Protein AF-A0AAX1QI35-F1 (afdb_monomer_lite)

Secondary structure (DSSP, 8-state):
----------------TT--HHHHHHHHS-TT-SHHHHHHHHHHHHHHHHHHHHHHHHHHTHHHHTSS-BS-SS-TT-B-SSSTT-TTGGGGEETTEEPPHHHHHHHHHHHHHHHHHHHHSPPPPSS-S--------TT--

Organism: NCBI:txid853

Foldseek 3Di:
DDDDDDDDDDDPPPCPDPDDPLRVDCVPDDVQPHPVNVVVVVVVVLVVLQVVCQVLLCCLPVVQVPVVQEPDDPDPPHEYNDDCPHSVVVLQADVPHGHDPVVVVVSVVSNVSNVVCVVPPDDDDPPDDDPPPPPPDVPDD

Radius of gyration: 28.56 Å; chains: 1; bounding box: 44×60×105 Å

pLDDT: mean 79.36, std 18.06, range [38.41, 98.12]

Sequence (141 aa):
MMMPANFTAVNSEVVYGGADLFSILADTTAPIWNAANVKTFNTNLLTILSNSFTKPLINATMGTMFSGTWGDDDSANKKVLFGDDGTVSALYKNGTDDMTFGNKVMKTIGLAASVYTLGTTPVKNYIGETVVGIKGDETAI

Structure (mmCIF, N/CA/C/O backbone):
data_AF-A0AAX1QI35-F1
#
_entry.id   AF-A0AAX1QI35-F1
#
loop_
_atom_site.group_PDB
_atom_site.id
_atom_site.type_symbol
_atom_site.label_atom_id
_atom_site.label_alt_id
_atom_site.label_comp_id
_atom_site.label_asym_id
_atom_site.label_entity_id
_atom_site.label_seq_id
_atom_site.pdbx_PDB_ins_code
_atom_site.Cartn_x
_atom_site.Cartn_y
_atom_site.Cartn_z
_atom_site.occupancy
_atom_site.B_iso_or_equiv
_atom_site.auth_seq_id
_atom_site.auth_comp_id
_atom_site.auth_asym_id
_atom_site.auth_atom_id
_atom_site.pdbx_PDB_model_num
ATOM 1 N N . MET A 1 1 ? -0.419 -37.875 67.562 1.00 38.41 1 MET A N 1
ATOM 2 C CA . MET A 1 1 ? 0.878 -37.208 67.295 1.00 38.41 1 MET A CA 1
ATOM 3 C C . MET A 1 1 ? 0.824 -36.566 65.912 1.00 38.41 1 MET A C 1
ATOM 5 O O . MET A 1 1 ? 0.062 -37.054 65.096 1.00 38.41 1 MET A O 1
ATOM 9 N N . MET A 1 2 ? 1.606 -35.501 65.704 1.00 48.56 2 MET A N 1
ATOM 10 C CA . MET A 1 2 ? 2.165 -34.991 64.432 1.00 48.56 2 MET A CA 1
ATOM 11 C C . MET A 1 2 ? 1.355 -35.073 63.112 1.00 48.56 2 MET A C 1
ATOM 13 O O . MET A 1 2 ? 1.230 -36.121 62.492 1.00 48.56 2 MET A O 1
ATOM 17 N N . MET A 1 3 ? 0.984 -33.886 62.618 1.00 64.44 3 MET A N 1
ATOM 18 C CA . MET A 1 3 ? 1.164 -33.444 61.214 1.00 64.44 3 MET A CA 1
ATOM 19 C C . MET A 1 3 ? 2.671 -33.118 60.971 1.00 64.44 3 MET A C 1
ATOM 21 O O . MET A 1 3 ? 3.400 -33.082 61.969 1.00 64.44 3 MET A O 1
ATOM 25 N N . PRO A 1 4 ? 3.163 -32.726 59.767 1.00 70.25 4 PRO A N 1
ATOM 26 C CA . PRO A 1 4 ? 2.600 -32.742 58.402 1.00 70.25 4 PRO A CA 1
ATOM 27 C C . PRO A 1 4 ? 3.493 -33.659 57.490 1.00 70.25 4 PRO A C 1
ATOM 29 O O . PRO A 1 4 ? 3.850 -34.722 57.982 1.00 70.25 4 PRO A O 1
ATOM 32 N N . ALA A 1 5 ? 3.899 -33.452 56.218 1.00 53.19 5 ALA A N 1
ATOM 33 C CA . ALA A 1 5 ? 3.769 -32.374 55.220 1.00 53.19 5 ALA A CA 1
ATOM 34 C C . ALA A 1 5 ? 4.099 -32.848 53.776 1.00 53.19 5 ALA A C 1
ATOM 36 O O . ALA A 1 5 ? 4.921 -33.744 53.616 1.00 53.19 5 ALA A O 1
ATOM 37 N N . ASN A 1 6 ? 3.604 -32.105 52.768 1.00 49.22 6 ASN A N 1
ATOM 38 C CA . ASN A 1 6 ? 4.078 -32.025 51.364 1.00 49.22 6 ASN A CA 1
ATOM 39 C C . ASN A 1 6 ? 3.975 -33.291 50.463 1.00 49.22 6 ASN A C 1
ATOM 41 O O . ASN A 1 6 ? 4.017 -34.417 50.935 1.00 49.22 6 ASN A O 1
ATOM 45 N N . PHE A 1 7 ? 3.830 -33.179 49.133 1.00 50.50 7 PHE A N 1
ATOM 46 C CA . PHE A 1 7 ? 3.989 -32.007 48.251 1.00 50.50 7 PHE A CA 1
ATOM 47 C C . PHE A 1 7 ? 2.723 -31.579 47.496 1.00 50.50 7 PHE A C 1
ATOM 49 O O . PHE A 1 7 ? 1.885 -32.400 47.135 1.00 50.50 7 PHE A O 1
ATOM 56 N N . THR A 1 8 ? 2.658 -30.283 47.174 1.00 58.53 8 THR A N 1
ATOM 57 C CA . THR A 1 8 ? 1.774 -29.729 46.136 1.00 58.53 8 THR A CA 1
ATOM 58 C C . THR A 1 8 ? 2.590 -29.417 44.876 1.00 58.53 8 THR A C 1
ATOM 60 O O . THR A 1 8 ? 3.634 -28.774 44.964 1.00 58.53 8 THR A O 1
ATOM 63 N N . ALA A 1 9 ? 2.133 -29.898 43.716 1.00 50.53 9 ALA A N 1
ATOM 64 C CA . ALA A 1 9 ? 2.555 -29.505 42.365 1.00 50.53 9 ALA A CA 1
ATOM 65 C C . ALA A 1 9 ? 1.637 -30.235 41.354 1.00 50.53 9 ALA A C 1
ATOM 67 O O . ALA A 1 9 ? 1.429 -31.433 41.506 1.00 50.53 9 ALA A O 1
ATOM 68 N N . VAL A 1 10 ? 1.044 -29.618 40.328 1.00 45.22 10 VAL A N 1
ATOM 69 C CA . VAL A 1 10 ? 1.136 -28.228 39.853 1.00 45.22 10 VAL A CA 1
ATOM 70 C C . VAL A 1 10 ? -0.274 -27.650 39.701 1.00 45.22 10 VAL A C 1
ATOM 72 O O . VAL A 1 10 ? -1.090 -28.206 38.970 1.00 45.22 10 VAL A O 1
ATOM 75 N N . ASN A 1 11 ? -0.535 -26.492 40.314 1.00 53.22 11 ASN A N 1
ATOM 76 C CA . ASN A 1 11 ? -1.661 -25.654 39.903 1.00 53.22 11 ASN A CA 1
ATOM 77 C C . ASN A 1 11 ? -1.327 -25.022 38.546 1.00 53.22 11 ASN A C 1
ATOM 79 O O . ASN A 1 11 ? -0.453 -24.163 38.458 1.00 53.22 11 ASN A O 1
ATOM 83 N N . SER A 1 12 ? -2.045 -25.424 37.500 1.00 52.66 12 SER A N 1
ATOM 84 C CA . SER A 1 12 ? -2.171 -24.651 36.258 1.00 52.66 12 SER A CA 1
ATOM 85 C C . SER A 1 12 ? -3.647 -24.547 35.881 1.00 52.66 12 SER A C 1
ATOM 87 O O . SER A 1 12 ? -4.088 -24.895 34.789 1.00 52.66 12 SER A O 1
ATOM 89 N N . GLU A 1 13 ? -4.427 -24.069 36.849 1.00 54.91 13 GLU A N 1
ATOM 90 C CA . GLU A 1 13 ? -5.776 -23.560 36.638 1.00 54.91 13 GLU A CA 1
ATOM 91 C C . GLU A 1 13 ? -5.697 -22.277 35.793 1.00 54.91 13 GLU A C 1
ATOM 93 O O . GLU A 1 13 ? -5.807 -21.159 36.285 1.00 54.91 13 GLU A O 1
ATOM 98 N N . VAL A 1 14 ? -5.514 -22.445 34.482 1.00 55.56 14 VAL A N 1
ATOM 99 C CA . VAL A 1 14 ? -5.893 -21.436 33.479 1.00 55.56 14 VAL A CA 1
ATOM 100 C C . VAL A 1 14 ? -7.293 -21.782 32.956 1.00 55.56 14 VAL A C 1
ATOM 102 O O . VAL A 1 14 ? -7.575 -21.788 31.763 1.00 55.56 14 VAL A O 1
ATOM 105 N N . VAL A 1 15 ? -8.183 -22.088 33.904 1.00 51.69 15 VAL A N 1
ATOM 106 C CA . VAL A 1 15 ? -9.640 -22.103 33.736 1.00 51.69 15 VAL A CA 1
ATOM 107 C C . VAL A 1 15 ? -10.189 -20.952 34.582 1.00 51.69 15 VAL A C 1
ATOM 109 O O . VAL A 1 15 ? -11.003 -21.135 35.480 1.00 51.69 15 VAL A O 1
ATOM 112 N N . TYR A 1 16 ? -9.698 -19.738 34.313 1.00 47.94 16 TYR A N 1
ATOM 113 C CA . TYR A 1 16 ? -10.279 -18.525 34.888 1.00 47.94 16 TYR A CA 1
ATOM 114 C C . TYR A 1 16 ? -11.717 -18.400 34.363 1.00 47.94 16 TYR A C 1
ATOM 116 O O . TYR A 1 16 ? -11.946 -18.280 33.159 1.00 47.94 16 TYR A O 1
ATOM 124 N N . GLY A 1 17 ? -12.687 -18.555 35.266 1.00 49.59 17 GLY A N 1
ATOM 125 C CA . GLY A 1 17 ? -14.036 -19.016 34.929 1.00 49.59 17 GLY A CA 1
ATOM 126 C C . GLY A 1 17 ? -14.763 -18.179 33.874 1.00 49.59 17 GLY A C 1
ATOM 127 O O . GLY A 1 17 ? -15.183 -17.060 34.146 1.00 49.59 17 GLY A O 1
ATOM 128 N N . GLY A 1 18 ? -14.953 -18.748 32.677 1.00 52.72 18 GLY A N 1
ATOM 129 C CA . GLY A 1 18 ? -15.739 -18.150 31.587 1.00 52.72 18 GLY A CA 1
ATOM 130 C C . GLY A 1 18 ? -15.135 -16.895 30.941 1.00 52.72 18 GLY A C 1
ATOM 131 O O . GLY A 1 18 ? -15.750 -16.331 30.037 1.00 52.72 18 GLY A O 1
ATOM 132 N N . ALA A 1 19 ? -13.953 -16.463 31.379 1.00 56.19 19 ALA A N 1
ATOM 133 C CA . ALA A 1 19 ? -13.304 -15.250 30.912 1.00 56.19 19 ALA A CA 1
ATOM 134 C C . ALA A 1 19 ? -12.443 -15.528 29.669 1.00 56.19 19 ALA A C 1
ATOM 136 O O . ALA A 1 19 ? -11.484 -16.297 29.716 1.00 56.19 19 ALA A O 1
ATOM 137 N N . ASP A 1 20 ? -12.760 -14.853 28.562 1.00 60.62 20 ASP A N 1
ATOM 138 C CA . ASP A 1 20 ? -11.842 -14.684 27.428 1.00 60.62 20 ASP A CA 1
ATOM 139 C C . ASP A 1 20 ? -10.499 -14.111 27.935 1.00 60.62 20 ASP A C 1
ATOM 141 O O . ASP A 1 20 ? -10.472 -13.327 28.889 1.00 60.62 20 ASP A O 1
ATOM 145 N N . LEU A 1 21 ? -9.384 -14.428 27.272 1.00 59.22 21 LEU A N 1
ATOM 146 C CA . LEU A 1 21 ? -8.095 -13.767 27.491 1.00 59.22 21 LEU A CA 1
ATOM 147 C C . LEU A 1 21 ? -8.229 -12.230 27.447 1.00 59.22 21 LEU A C 1
ATOM 149 O O . LEU A 1 21 ? -7.604 -11.535 28.248 1.00 59.22 21 LEU A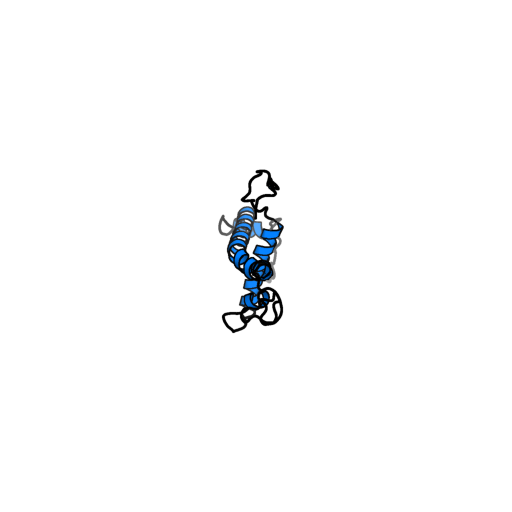 O 1
ATOM 153 N N . PHE A 1 22 ? -9.100 -11.695 26.582 1.00 57.28 22 PHE A N 1
ATOM 154 C CA . PHE A 1 22 ? -9.435 -10.265 26.551 1.00 57.28 22 PHE A CA 1
ATOM 155 C C . PHE A 1 22 ? -10.154 -9.765 27.816 1.00 57.28 22 PHE A C 1
ATOM 157 O O . PHE A 1 22 ? -9.965 -8.612 28.194 1.00 57.28 22 PHE A O 1
ATOM 164 N N . SER A 1 23 ? -10.946 -10.608 28.484 1.00 60.69 23 SER A N 1
ATOM 165 C CA . SER A 1 23 ? -11.600 -10.278 29.757 1.00 60.69 23 SER A CA 1
ATOM 166 C C . SER A 1 23 ? -10.604 -10.275 30.916 1.00 60.69 23 SER A C 1
ATOM 168 O O . SER A 1 23 ? -10.660 -9.380 31.752 1.00 60.69 23 SER A O 1
ATOM 170 N N . ILE A 1 24 ? -9.672 -11.235 30.953 1.00 59.56 24 ILE A N 1
ATOM 171 C CA . ILE A 1 24 ? -8.638 -11.313 31.999 1.00 59.56 24 ILE A CA 1
ATOM 172 C C . ILE A 1 24 ? -7.695 -10.102 31.904 1.00 59.56 24 ILE A C 1
ATOM 174 O O . ILE A 1 24 ? -7.406 -9.459 32.908 1.00 59.56 24 ILE A O 1
ATOM 178 N N . LEU A 1 25 ? -7.264 -9.742 30.689 1.00 54.72 25 LEU A N 1
ATOM 179 C CA . LEU A 1 25 ? -6.400 -8.577 30.462 1.00 54.72 25 LEU A CA 1
ATOM 180 C C . LEU A 1 25 ? -7.087 -7.241 30.797 1.00 54.72 25 LEU A C 1
ATOM 182 O O . LEU A 1 25 ? -6.416 -6.312 31.250 1.00 54.72 25 LEU A O 1
ATOM 186 N N . ALA A 1 26 ? -8.405 -7.141 30.589 1.00 55.31 26 ALA A N 1
ATOM 187 C CA . ALA A 1 26 ? -9.176 -5.930 30.870 1.00 55.31 26 ALA A CA 1
ATOM 188 C C . ALA A 1 26 ? -9.338 -5.635 32.372 1.00 55.31 26 ALA A C 1
ATOM 190 O O . ALA A 1 26 ? -9.446 -4.465 32.739 1.00 55.31 26 ALA A O 1
ATOM 191 N N . ASP A 1 27 ? -9.344 -6.665 33.224 1.00 55.78 27 ASP A N 1
ATOM 192 C CA . ASP A 1 27 ? -9.608 -6.530 34.664 1.00 55.78 27 ASP A CA 1
ATOM 193 C C . ASP A 1 27 ? -8.350 -6.154 35.477 1.00 55.78 27 ASP A C 1
ATOM 195 O O . ASP A 1 27 ? -8.452 -5.614 36.577 1.00 55.78 27 ASP A O 1
ATOM 199 N N . THR A 1 28 ? -7.141 -6.380 34.936 1.00 55.03 28 THR A N 1
ATOM 200 C CA . THR A 1 28 ? -5.883 -6.158 35.680 1.00 55.03 28 THR A CA 1
ATOM 201 C C . THR A 1 28 ? -5.033 -4.970 35.225 1.00 55.03 28 THR A C 1
ATOM 203 O O . THR A 1 28 ? -4.304 -4.418 36.050 1.00 55.03 28 THR A O 1
ATOM 206 N N . THR A 1 29 ? -5.068 -4.547 33.951 1.00 54.31 29 THR A N 1
ATOM 207 C CA . THR A 1 29 ? -4.196 -3.451 33.464 1.00 54.31 29 THR A CA 1
ATOM 208 C C . THR A 1 29 ? -4.777 -2.640 32.301 1.00 54.31 29 THR A C 1
ATOM 210 O O . THR A 1 29 ? -5.072 -3.191 31.249 1.00 54.31 29 THR A O 1
ATOM 213 N N . ALA A 1 30 ? -4.769 -1.307 32.455 1.00 53.59 30 ALA A N 1
ATOM 214 C CA . ALA A 1 30 ? -5.070 -0.282 31.441 1.00 53.59 30 ALA A CA 1
ATOM 215 C C . ALA A 1 30 ? -6.502 -0.319 30.831 1.00 53.59 30 ALA A C 1
ATOM 217 O O . ALA A 1 30 ? -6.762 -1.110 29.925 1.00 53.59 30 ALA A O 1
ATOM 218 N N . PRO A 1 31 ? -7.403 0.631 31.187 1.00 57.53 31 PRO A N 1
ATOM 219 C CA . PRO A 1 31 ? -8.803 0.706 30.705 1.00 57.53 31 PRO A CA 1
ATOM 220 C C . PRO A 1 31 ? -9.035 0.931 29.191 1.00 57.53 31 PRO A C 1
ATOM 222 O O . PRO A 1 31 ? -10.108 1.377 28.783 1.00 57.53 31 PRO A O 1
ATOM 225 N N . ILE A 1 32 ? -8.027 0.707 28.346 1.00 63.28 32 ILE A N 1
ATOM 226 C CA . ILE A 1 32 ? -7.950 1.219 26.972 1.00 63.28 32 ILE A CA 1
ATOM 227 C C . ILE A 1 32 ? -7.900 0.090 25.927 1.00 63.28 32 ILE A C 1
ATOM 229 O O . ILE A 1 32 ? -8.297 0.329 24.791 1.00 63.28 32 ILE A O 1
ATOM 233 N N . TRP A 1 33 ? -7.505 -1.145 26.261 1.00 72.69 33 TRP A N 1
ATOM 234 C CA . TRP A 1 33 ? -7.313 -2.219 25.263 1.00 72.69 33 TRP A CA 1
ATOM 235 C C . TRP A 1 33 ? -8.527 -3.152 25.059 1.00 72.69 33 TRP A C 1
ATOM 237 O O . TRP A 1 33 ? -8.387 -4.341 24.783 1.00 72.69 33 TRP A O 1
ATOM 247 N N . ASN A 1 34 ? -9.744 -2.613 25.186 1.00 78.75 34 ASN A N 1
ATOM 248 C CA . ASN A 1 34 ? -10.980 -3.357 24.918 1.00 78.75 34 ASN A CA 1
ATOM 249 C C . ASN A 1 34 ? -11.223 -3.575 23.405 1.00 78.75 34 ASN A C 1
ATOM 251 O O . ASN A 1 34 ? -10.655 -2.884 22.557 1.00 78.75 34 ASN A O 1
ATOM 255 N N . ALA A 1 35 ? -12.127 -4.497 23.055 1.00 83.06 35 ALA A N 1
ATOM 256 C CA . ALA A 1 35 ? -12.396 -4.883 21.665 1.00 83.06 35 ALA A CA 1
ATOM 257 C C . ALA A 1 35 ? -12.830 -3.722 20.739 1.00 83.06 35 ALA A C 1
ATOM 259 O O . ALA A 1 35 ? -12.478 -3.717 19.557 1.00 83.06 35 ALA A O 1
ATOM 260 N N . ALA A 1 36 ? -13.555 -2.718 21.249 1.00 86.44 36 ALA A N 1
ATOM 261 C CA . ALA A 1 36 ? -13.963 -1.553 20.457 1.00 86.44 36 ALA A CA 1
ATOM 262 C C . ALA A 1 36 ? -12.764 -0.645 20.130 1.00 86.44 36 ALA A C 1
ATOM 264 O O . ALA A 1 36 ? -12.603 -0.197 18.989 1.00 86.44 36 ALA A O 1
ATOM 265 N N . ASN A 1 37 ? -11.874 -0.444 21.102 1.00 84.88 37 ASN A N 1
ATOM 266 C CA . ASN A 1 37 ? -10.646 0.322 20.922 1.00 84.88 37 ASN A CA 1
ATOM 267 C C . ASN A 1 37 ? -9.642 -0.420 20.026 1.00 84.88 37 ASN A C 1
ATOM 269 O O . ASN A 1 37 ? -9.056 0.205 19.145 1.00 84.88 37 ASN A O 1
ATOM 273 N N . VAL A 1 38 ? -9.517 -1.748 20.147 1.00 87.50 38 VAL A N 1
ATOM 274 C CA . VAL A 1 38 ? -8.698 -2.583 19.243 1.00 87.50 38 VAL A CA 1
ATOM 275 C C . VAL A 1 38 ? -9.226 -2.533 17.803 1.00 87.50 38 VAL A C 1
ATOM 277 O O . VAL A 1 38 ? -8.449 -2.350 16.865 1.00 87.50 38 VAL A O 1
ATOM 280 N N . LYS A 1 39 ? -10.549 -2.613 17.597 1.00 90.50 39 LYS A N 1
ATOM 281 C CA . LYS A 1 39 ? -11.163 -2.452 16.265 1.00 90.50 39 LYS A CA 1
ATOM 282 C C . LYS A 1 39 ? -10.895 -1.061 15.678 1.00 90.50 39 LYS A C 1
ATOM 284 O O . LYS A 1 39 ? -10.574 -0.946 14.493 1.00 90.50 39 LYS A O 1
ATOM 289 N N . THR A 1 40 ? -10.979 -0.019 16.504 1.00 93.44 40 THR A N 1
ATOM 290 C CA . THR A 1 40 ? -10.675 1.368 16.114 1.00 93.44 40 THR A CA 1
ATOM 291 C C . THR A 1 40 ? -9.197 1.531 15.749 1.00 93.44 40 THR A C 1
ATOM 293 O O . THR A 1 40 ? -8.883 2.055 14.683 1.00 93.44 40 THR A O 1
ATOM 296 N N . PHE A 1 41 ? -8.286 1.003 16.570 1.00 93.12 41 PHE A N 1
ATOM 297 C CA . PHE A 1 41 ? -6.844 0.986 16.316 1.00 93.12 41 PHE A CA 1
ATOM 298 C C . PHE A 1 41 ? -6.503 0.298 14.987 1.00 93.12 41 PHE A C 1
ATOM 300 O O . PHE A 1 41 ? -5.829 0.898 14.152 1.00 93.12 41 PHE A O 1
ATOM 307 N N . ASN A 1 42 ? -7.032 -0.905 14.744 1.00 92.69 42 ASN A N 1
ATOM 308 C CA . ASN A 1 42 ? -6.798 -1.641 13.498 1.00 92.69 42 ASN A CA 1
ATOM 309 C C . ASN A 1 42 ? -7.336 -0.889 12.268 1.00 92.69 42 ASN A C 1
ATOM 311 O O . ASN A 1 42 ? -6.676 -0.857 11.230 1.00 92.69 42 ASN A O 1
ATOM 315 N N . THR A 1 43 ? -8.494 -0.230 12.390 1.00 94.94 43 THR A N 1
ATOM 316 C CA . THR A 1 43 ? -9.075 0.598 11.316 1.00 94.94 43 THR A CA 1
ATOM 317 C C . THR A 1 43 ? -8.196 1.817 11.012 1.00 94.94 43 THR A C 1
ATOM 319 O O . THR A 1 43 ? -7.922 2.120 9.847 1.00 94.94 43 THR A O 1
ATOM 322 N N . ASN A 1 44 ? -7.686 2.486 12.049 1.00 95.81 44 ASN A N 1
ATOM 323 C CA . ASN A 1 44 ? -6.781 3.626 11.909 1.00 95.81 44 ASN A CA 1
ATOM 324 C C . ASN A 1 44 ? -5.430 3.207 11.304 1.00 95.81 44 ASN A C 1
ATOM 326 O O . ASN A 1 44 ? -4.939 3.869 10.393 1.00 95.81 44 ASN A O 1
ATOM 330 N N . LEU A 1 45 ? -4.856 2.087 11.752 1.00 96.12 45 LEU A N 1
ATOM 331 C CA . LEU A 1 45 ? -3.597 1.538 11.240 1.00 96.12 45 LEU A CA 1
ATOM 332 C C . LEU A 1 45 ? -3.709 1.154 9.757 1.00 96.12 45 LEU A C 1
ATOM 334 O O . LEU A 1 45 ? -2.858 1.547 8.958 1.00 96.12 45 LEU A O 1
ATOM 338 N N . LEU A 1 46 ? -4.790 0.466 9.371 1.00 96.25 46 LEU A N 1
ATOM 339 C CA . LEU A 1 46 ? -5.112 0.160 7.973 1.00 96.25 46 LEU A CA 1
ATOM 340 C C . LEU A 1 46 ? -5.201 1.441 7.127 1.00 96.25 46 LEU A C 1
ATOM 342 O O . LEU A 1 46 ? -4.606 1.512 6.053 1.00 96.25 46 LEU A O 1
ATOM 346 N N . THR A 1 47 ? -5.890 2.468 7.636 1.00 95.81 47 THR A N 1
ATOM 347 C CA . THR A 1 47 ? -6.059 3.766 6.959 1.00 95.81 47 THR A CA 1
ATOM 348 C C . THR A 1 47 ? -4.724 4.496 6.775 1.00 95.81 47 THR A C 1
ATOM 350 O O . THR A 1 47 ? -4.437 4.997 5.688 1.00 95.81 47 THR A O 1
ATOM 353 N N . ILE A 1 48 ? -3.868 4.526 7.803 1.00 97.31 48 ILE A N 1
ATOM 354 C CA . ILE A 1 48 ? -2.541 5.164 7.756 1.00 97.31 48 ILE A CA 1
ATOM 355 C C . ILE A 1 48 ? -1.634 4.468 6.733 1.00 97.31 48 ILE A C 1
ATOM 357 O O . ILE A 1 48 ? -1.015 5.141 5.902 1.00 97.31 48 ILE A O 1
ATOM 361 N N . LEU A 1 49 ? -1.582 3.130 6.748 1.00 97.25 49 LEU A N 1
ATOM 362 C CA . LEU A 1 49 ? -0.825 2.359 5.759 1.00 97.25 49 LEU A CA 1
ATOM 363 C C . LEU A 1 49 ? -1.374 2.602 4.348 1.00 97.25 49 LEU A C 1
ATOM 365 O O . LEU A 1 49 ? -0.622 2.968 3.450 1.00 97.25 49 LEU A O 1
ATOM 369 N N . SER A 1 50 ? -2.686 2.492 4.158 1.00 96.75 50 SER A N 1
ATOM 370 C CA . SER A 1 50 ? -3.326 2.721 2.863 1.00 96.75 50 SER A CA 1
ATOM 371 C C . SER A 1 50 ? -3.003 4.098 2.270 1.00 96.75 50 SER A C 1
ATOM 373 O O . SER A 1 50 ? -2.530 4.185 1.133 1.00 96.75 50 SER A O 1
ATOM 375 N N . ASN A 1 51 ? -3.142 5.167 3.060 1.00 95.69 51 ASN A N 1
ATOM 376 C CA . ASN A 1 51 ? -2.798 6.528 2.640 1.00 95.69 51 ASN A CA 1
ATOM 377 C C . ASN A 1 51 ? -1.309 6.663 2.269 1.00 95.69 51 ASN A C 1
ATOM 379 O O . ASN A 1 51 ? -0.972 7.347 1.303 1.00 95.69 51 ASN A O 1
ATOM 383 N N . SER A 1 52 ? -0.422 5.975 2.994 1.00 97.62 52 SER A N 1
ATOM 384 C CA . SER A 1 52 ? 1.027 5.995 2.748 1.00 97.62 52 SER A CA 1
ATOM 385 C C . SER A 1 52 ? 1.435 5.237 1.477 1.00 97.62 52 SER A C 1
ATOM 387 O O . SER A 1 52 ? 2.359 5.651 0.775 1.00 97.62 52 SER A O 1
ATOM 389 N N . PHE A 1 53 ? 0.759 4.126 1.164 1.00 98.12 53 PHE A N 1
ATOM 390 C CA . PHE A 1 53 ? 1.175 3.187 0.116 1.00 98.12 53 PHE A CA 1
ATOM 391 C C . PHE A 1 53 ? 0.360 3.257 -1.184 1.00 98.12 53 PHE A C 1
ATOM 393 O O . PHE A 1 53 ? 0.849 2.787 -2.212 1.00 98.12 53 PHE A O 1
ATOM 400 N N . THR A 1 54 ? -0.805 3.917 -1.200 1.00 97.00 54 THR A N 1
ATOM 401 C CA . THR A 1 54 ? -1.630 4.053 -2.418 1.00 97.00 54 THR A CA 1
ATOM 402 C C . THR A 1 54 ? -0.928 4.822 -3.534 1.00 97.00 54 THR A C 1
ATOM 404 O O . THR A 1 54 ? -0.910 4.354 -4.669 1.00 97.00 54 THR A O 1
ATOM 407 N N . LYS A 1 55 ? -0.274 5.956 -3.245 1.00 96.94 55 LYS A N 1
ATOM 408 C CA . LYS A 1 55 ? 0.471 6.697 -4.280 1.00 96.94 55 LYS A CA 1
ATOM 409 C C . LYS A 1 55 ? 1.656 5.886 -4.850 1.00 96.94 55 LYS A C 1
ATOM 411 O O . LYS A 1 55 ? 1.752 5.808 -6.073 1.00 96.94 55 LYS A O 1
ATOM 416 N N . PRO A 1 56 ? 2.514 5.231 -4.038 1.00 97.00 56 PRO A N 1
ATOM 417 C CA . PRO A 1 56 ? 3.502 4.269 -4.537 1.00 97.00 56 PRO A CA 1
ATOM 418 C C . PRO A 1 56 ? 2.918 3.152 -5.415 1.00 97.00 56 PRO A C 1
ATOM 420 O O . PRO A 1 56 ? 3.431 2.923 -6.509 1.00 97.00 56 PRO A O 1
ATOM 423 N N . LEU A 1 57 ? 1.839 2.492 -4.972 1.00 97.38 57 LEU A N 1
ATOM 424 C CA . LEU A 1 57 ? 1.196 1.397 -5.707 1.00 97.38 57 LEU A CA 1
ATOM 425 C C . LEU A 1 57 ? 0.669 1.858 -7.072 1.00 97.38 57 LEU A C 1
ATOM 427 O O . LEU A 1 57 ? 0.970 1.241 -8.094 1.00 97.38 57 LEU A O 1
ATOM 431 N N . ILE A 1 58 ? -0.087 2.959 -7.097 1.00 96.56 58 ILE A N 1
ATOM 432 C CA . ILE A 1 58 ? -0.666 3.521 -8.322 1.00 96.56 58 ILE A CA 1
ATOM 433 C C . ILE A 1 58 ? 0.437 3.985 -9.279 1.00 96.56 58 ILE A C 1
ATOM 435 O O . ILE A 1 58 ? 0.370 3.660 -10.460 1.00 96.56 58 ILE A O 1
ATOM 439 N N . ASN A 1 59 ? 1.489 4.655 -8.794 1.00 95.88 59 ASN A N 1
ATOM 440 C CA . ASN A 1 59 ? 2.618 5.079 -9.632 1.00 95.88 59 ASN A CA 1
ATOM 441 C C . ASN A 1 59 ? 3.335 3.890 -10.300 1.00 95.88 59 ASN A C 1
ATOM 443 O O . ASN A 1 59 ? 3.636 3.939 -11.494 1.00 95.88 59 ASN A O 1
ATOM 447 N N . ALA A 1 60 ? 3.589 2.818 -9.544 1.00 95.81 60 ALA A N 1
ATOM 448 C CA . ALA A 1 60 ? 4.252 1.617 -10.053 1.00 95.81 60 ALA A CA 1
ATOM 449 C C . ALA A 1 60 ? 3.381 0.798 -11.022 1.00 95.81 60 ALA A C 1
ATOM 451 O O . ALA A 1 60 ? 3.926 0.034 -11.814 1.00 95.81 60 ALA A O 1
ATOM 452 N N . THR A 1 61 ? 2.053 0.956 -10.980 1.00 95.12 61 THR A N 1
ATOM 453 C CA . THR A 1 61 ? 1.097 0.180 -11.787 1.00 95.12 61 THR A CA 1
ATOM 454 C C . THR A 1 61 ? 0.409 1.043 -12.850 1.00 95.12 61 THR A C 1
ATOM 456 O O . THR A 1 61 ? 0.885 1.131 -13.981 1.00 95.12 61 THR A O 1
ATOM 459 N N . MET A 1 62 ? -0.689 1.724 -12.517 1.00 94.75 62 MET A N 1
ATOM 460 C CA . MET A 1 62 ? -1.453 2.555 -13.457 1.00 94.75 62 MET A CA 1
ATOM 461 C C . MET A 1 62 ? -0.636 3.740 -13.992 1.00 94.75 62 MET A C 1
ATOM 463 O O . MET A 1 62 ? -0.641 3.983 -15.192 1.00 94.75 62 MET A O 1
ATOM 467 N N . GLY A 1 63 ? 0.141 4.420 -13.145 1.00 94.38 63 GLY A N 1
ATOM 468 C CA . GLY A 1 63 ? 1.071 5.487 -13.547 1.00 94.38 63 GLY A CA 1
ATOM 469 C C . GLY A 1 63 ? 2.267 5.003 -14.379 1.00 94.38 63 GLY A C 1
ATOM 470 O O . GLY A 1 63 ? 3.051 5.819 -14.864 1.00 94.38 63 GLY A O 1
ATOM 471 N N . THR A 1 64 ? 2.399 3.686 -14.555 1.00 93.25 64 THR A N 1
ATOM 472 C CA . THR A 1 64 ? 3.314 3.057 -15.509 1.00 93.25 64 THR A CA 1
ATOM 473 C C . T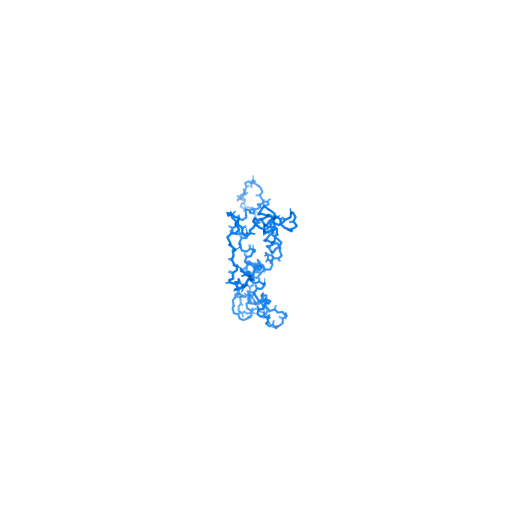HR A 1 64 ? 2.591 2.690 -16.803 1.00 93.25 64 THR A C 1
ATOM 475 O O . THR A 1 64 ? 3.052 3.091 -17.862 1.00 93.25 64 THR A O 1
ATOM 478 N N . MET A 1 65 ? 1.434 2.020 -16.743 1.00 92.44 65 MET A N 1
ATOM 479 C CA . MET A 1 65 ? 0.645 1.668 -17.939 1.00 92.44 65 MET A CA 1
ATOM 480 C C . MET A 1 65 ? 0.162 2.900 -18.723 1.00 92.44 65 MET A C 1
ATOM 482 O O . MET A 1 65 ? 0.189 2.908 -19.948 1.00 92.44 65 MET A O 1
ATOM 486 N N . PHE A 1 66 ? -0.232 3.964 -18.020 1.00 92.94 66 PHE A N 1
ATOM 487 C CA . PHE A 1 66 ? -0.714 5.218 -18.604 1.00 92.94 66 PHE A CA 1
ATOM 488 C C . PHE A 1 66 ? 0.371 6.313 -18.657 1.00 92.94 66 PHE A C 1
ATOM 490 O O . PHE A 1 66 ? 0.046 7.497 -18.687 1.00 92.94 66 PHE A O 1
ATOM 497 N N . SER A 1 67 ? 1.665 5.955 -18.662 1.00 89.75 67 SER A N 1
ATOM 498 C CA . SER A 1 67 ? 2.757 6.945 -18.750 1.00 89.75 67 SER A CA 1
ATOM 499 C C . SER A 1 67 ? 2.977 7.526 -20.151 1.00 89.75 67 SER A C 1
ATOM 501 O O . SER A 1 67 ? 3.753 8.467 -20.289 1.00 89.75 67 SER A O 1
ATOM 503 N N . GLY A 1 68 ? 2.381 6.922 -21.186 1.00 86.62 68 GLY A N 1
ATOM 504 C CA . GLY A 1 68 ? 2.722 7.176 -22.593 1.00 86.62 68 GLY A CA 1
ATOM 505 C C . GLY A 1 68 ? 4.036 6.528 -23.060 1.00 86.62 68 GLY A C 1
ATOM 506 O O . GLY A 1 68 ? 4.387 6.665 -24.222 1.00 86.62 68 GLY A O 1
ATOM 507 N N . THR A 1 69 ? 4.747 5.810 -22.179 1.00 83.88 69 THR A N 1
ATOM 508 C CA . THR A 1 69 ? 6.057 5.167 -22.441 1.00 83.88 69 THR A CA 1
ATOM 509 C C . THR A 1 69 ? 6.093 3.699 -21.983 1.00 83.88 69 THR A C 1
ATOM 511 O O . THR A 1 69 ? 7.145 3.156 -21.627 1.00 83.88 69 THR A O 1
ATOM 514 N N . TRP A 1 70 ? 4.920 3.065 -21.912 1.00 87.00 70 TRP A N 1
ATOM 515 C CA . TRP A 1 70 ? 4.767 1.687 -21.452 1.00 87.00 70 TRP A CA 1
ATOM 516 C C . TRP A 1 70 ? 5.119 0.692 -22.557 1.00 87.00 70 TRP A C 1
ATOM 518 O O . TRP A 1 70 ? 4.573 0.771 -23.653 1.00 87.00 70 TRP A O 1
ATOM 528 N N . GLY A 1 71 ? 6.009 -0.255 -22.261 1.00 80.94 71 GLY A N 1
ATOM 529 C CA . GLY A 1 71 ? 6.374 -1.339 -23.180 1.00 80.94 71 GLY A CA 1
ATOM 530 C C . GLY A 1 71 ? 7.232 -0.941 -24.389 1.00 80.94 71 GLY A C 1
ATOM 531 O O . GLY A 1 71 ? 7.687 -1.837 -25.086 1.00 80.94 71 GLY A O 1
ATOM 532 N N . ASP A 1 72 ? 7.493 0.351 -24.609 1.00 75.88 72 ASP A N 1
ATOM 533 C CA . ASP A 1 72 ? 8.356 0.859 -25.685 1.00 75.88 72 ASP A CA 1
ATOM 534 C C . ASP A 1 72 ? 9.777 0.269 -25.605 1.00 75.88 72 ASP A C 1
ATOM 536 O O . ASP A 1 72 ? 10.393 0.272 -24.538 1.00 75.88 72 ASP A O 1
ATOM 540 N N . ASP A 1 73 ? 10.289 -0.248 -26.722 1.00 67.56 73 ASP A N 1
ATOM 541 C CA . ASP A 1 73 ? 11.592 -0.914 -26.815 1.00 67.56 73 ASP A CA 1
ATOM 542 C C . ASP A 1 73 ? 12.757 0.037 -27.150 1.00 67.56 73 ASP A C 1
ATOM 544 O O . ASP A 1 73 ? 13.894 -0.307 -26.831 1.00 67.56 73 ASP A O 1
ATOM 548 N N . ASP A 1 74 ? 12.502 1.224 -27.719 1.00 65.00 74 ASP A N 1
ATOM 549 C CA . ASP A 1 74 ? 13.550 2.152 -28.208 1.00 65.00 74 ASP A CA 1
ATOM 550 C C . ASP A 1 74 ? 13.779 3.363 -27.267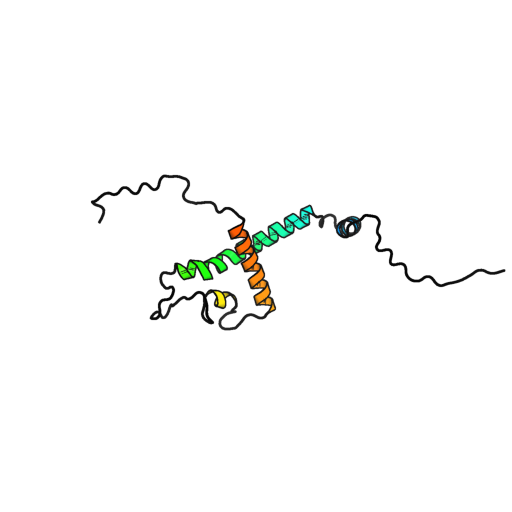 1.00 65.00 74 ASP A C 1
ATOM 552 O O . ASP A 1 74 ? 14.540 4.289 -27.548 1.00 65.00 74 ASP A O 1
ATOM 556 N N . SER A 1 75 ? 13.121 3.368 -26.101 1.00 65.75 75 SER A N 1
ATOM 557 C CA . SER A 1 75 ? 13.176 4.470 -25.133 1.00 65.75 75 SER A CA 1
ATOM 558 C C . SER A 1 75 ? 14.219 4.283 -24.030 1.00 65.75 75 SER A C 1
ATOM 560 O O . SER A 1 75 ? 14.090 3.415 -23.166 1.00 65.75 75 SER A O 1
ATOM 562 N N . ALA A 1 76 ? 15.120 5.262 -23.885 1.00 69.12 76 ALA A N 1
ATOM 563 C CA . ALA A 1 76 ? 15.935 5.450 -22.673 1.00 69.12 76 ALA A CA 1
ATOM 564 C C . ALA A 1 76 ? 15.104 5.702 -21.386 1.00 69.12 76 ALA A C 1
ATOM 566 O O . ALA A 1 76 ? 15.646 5.703 -20.284 1.00 69.12 76 ALA A O 1
ATOM 567 N N . ASN A 1 77 ? 13.787 5.913 -21.522 1.00 73.06 77 ASN A N 1
ATOM 568 C CA . ASN A 1 77 ? 12.808 6.054 -20.437 1.00 73.06 77 ASN A CA 1
ATOM 569 C C . ASN A 1 77 ? 11.727 4.946 -20.464 1.00 73.06 77 ASN A C 1
ATOM 571 O O . ASN A 1 77 ? 10.598 5.169 -20.007 1.00 73.06 77 ASN A O 1
ATOM 575 N N . LYS A 1 78 ? 12.050 3.771 -21.028 1.00 83.75 78 LYS A N 1
ATOM 576 C CA . LYS A 1 78 ? 11.179 2.587 -21.078 1.00 83.75 78 LYS A CA 1
ATOM 577 C C . LYS A 1 78 ? 10.611 2.265 -19.698 1.00 83.75 78 LYS A C 1
ATOM 579 O O . LYS A 1 78 ? 11.348 2.206 -18.715 1.00 83.75 78 LYS A O 1
ATOM 584 N N . LYS A 1 79 ? 9.302 2.001 -19.624 1.00 87.81 79 LYS A N 1
ATOM 585 C CA . LYS A 1 79 ? 8.664 1.497 -18.400 1.00 87.81 79 LYS A CA 1
ATOM 586 C C . LYS A 1 79 ? 7.946 0.182 -18.657 1.00 87.81 79 LYS A C 1
ATOM 588 O O . LYS A 1 79 ? 7.068 0.090 -19.512 1.00 87.81 79 LYS A O 1
ATOM 593 N N . VAL A 1 80 ? 8.284 -0.824 -17.861 1.00 90.56 80 VAL A N 1
ATOM 594 C CA . VAL A 1 80 ? 7.614 -2.129 -17.824 1.00 90.56 80 VAL A CA 1
ATOM 595 C C . VAL A 1 80 ? 7.188 -2.433 -16.392 1.00 90.56 80 VAL A C 1
ATOM 597 O O . VAL A 1 80 ? 7.829 -1.989 -15.445 1.00 90.56 80 VAL A O 1
ATOM 600 N N . LEU A 1 81 ? 6.090 -3.170 -16.221 1.00 92.19 81 LEU A N 1
ATOM 601 C CA . LEU A 1 81 ? 5.569 -3.517 -14.891 1.00 92.19 81 LEU A CA 1
ATOM 602 C C . LEU A 1 81 ? 6.461 -4.542 -14.175 1.00 92.19 81 LEU A C 1
ATOM 604 O O . LEU A 1 81 ? 6.693 -4.437 -12.972 1.00 92.19 81 LEU A O 1
ATOM 608 N N . PHE A 1 82 ? 6.949 -5.527 -14.930 1.00 91.81 82 PHE A N 1
ATOM 609 C CA . PHE A 1 82 ? 7.595 -6.747 -14.443 1.00 91.81 82 PHE A CA 1
ATOM 610 C C . PHE A 1 82 ? 9.005 -6.910 -15.032 1.00 91.81 82 PHE A C 1
ATOM 612 O O . PHE A 1 82 ? 9.369 -6.205 -15.972 1.00 91.81 82 PHE A O 1
ATOM 619 N N . GLY A 1 83 ? 9.777 -7.857 -14.492 1.00 88.81 83 GLY A N 1
ATOM 620 C CA . GLY A 1 83 ? 11.216 -7.999 -14.749 1.00 88.81 83 GLY A CA 1
ATOM 621 C C . GLY A 1 83 ? 12.054 -7.240 -13.716 1.00 88.81 83 GLY A C 1
ATOM 622 O O . GLY A 1 83 ? 11.508 -6.506 -12.890 1.00 88.81 83 GLY A O 1
ATOM 623 N N . ASP A 1 84 ? 13.373 -7.418 -13.735 1.00 87.44 84 ASP A N 1
ATOM 624 C CA . ASP A 1 84 ? 14.257 -6.920 -12.667 1.00 87.44 84 ASP A CA 1
ATOM 625 C C . ASP A 1 84 ? 14.333 -5.384 -12.617 1.00 87.44 84 ASP A C 1
ATOM 627 O O . ASP A 1 84 ? 14.435 -4.804 -11.532 1.00 87.44 84 ASP A O 1
ATOM 631 N N . ASP A 1 85 ? 14.178 -4.726 -13.768 1.00 86.12 85 ASP A N 1
ATOM 632 C CA . ASP A 1 85 ? 14.040 -3.267 -13.913 1.00 86.12 85 ASP A CA 1
ATOM 633 C C . ASP A 1 85 ? 12.571 -2.804 -13.983 1.00 86.12 85 ASP A C 1
ATOM 635 O O . ASP A 1 85 ? 12.272 -1.640 -14.255 1.00 86.12 85 ASP A O 1
ATOM 639 N N . GLY A 1 86 ? 11.631 -3.715 -13.715 1.00 91.31 86 GLY A N 1
ATOM 640 C CA . GLY A 1 86 ? 10.203 -3.428 -13.683 1.00 91.31 86 GLY A CA 1
ATOM 641 C C . GLY A 1 86 ? 9.812 -2.491 -12.541 1.00 91.31 86 GLY A C 1
ATOM 642 O O . GLY A 1 86 ? 10.354 -2.547 -11.435 1.00 91.31 86 GLY A O 1
ATOM 643 N N . THR A 1 87 ? 8.817 -1.641 -12.776 1.00 93.94 87 THR A N 1
ATOM 644 C CA . THR A 1 87 ? 8.359 -0.627 -11.814 1.00 93.94 87 THR A CA 1
ATOM 645 C C . THR A 1 87 ? 7.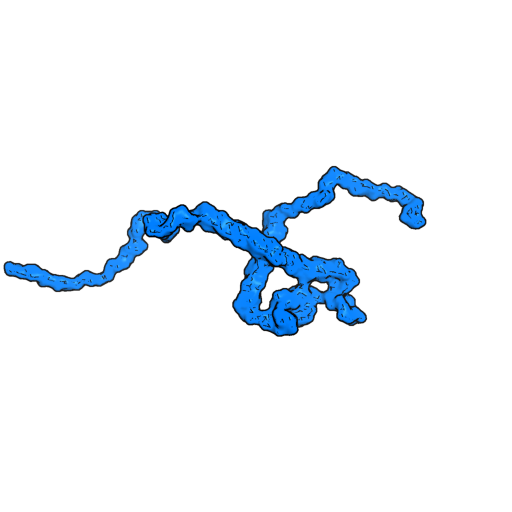740 -1.224 -10.550 1.00 93.94 87 THR A C 1
ATOM 647 O O . THR A 1 87 ? 7.807 -0.599 -9.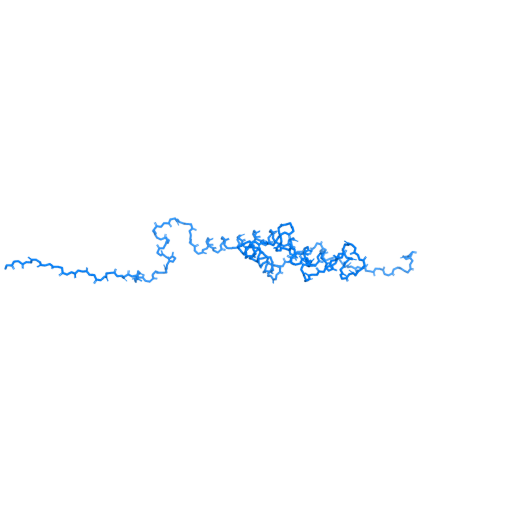491 1.00 93.94 87 THR A O 1
ATOM 650 N N . VAL A 1 88 ? 7.195 -2.446 -10.619 1.00 94.62 88 VAL A N 1
ATOM 651 C CA . VAL A 1 88 ? 6.760 -3.202 -9.434 1.00 94.62 88 VAL A CA 1
ATOM 652 C C . VAL A 1 88 ? 7.970 -3.732 -8.658 1.00 94.62 88 VAL A C 1
ATOM 654 O O . VAL A 1 88 ? 8.006 -3.608 -7.436 1.00 94.62 88 VAL A O 1
ATOM 657 N N . SER A 1 89 ? 8.998 -4.241 -9.341 1.00 93.75 89 SER A N 1
ATOM 658 C CA . SER A 1 89 ? 10.257 -4.692 -8.725 1.00 93.75 89 SER A CA 1
ATOM 659 C C . SER A 1 89 ? 11.001 -3.537 -8.047 1.00 93.75 89 SER A C 1
ATOM 661 O O . SER A 1 89 ? 11.502 -3.685 -6.933 1.00 93.75 89 SER A O 1
ATOM 663 N N . ALA A 1 90 ? 10.984 -2.347 -8.654 1.00 94.31 90 ALA A N 1
ATOM 664 C CA . ALA A 1 90 ? 11.559 -1.124 -8.099 1.00 94.31 90 ALA A CA 1
ATOM 665 C C . ALA A 1 90 ? 10.909 -0.672 -6.774 1.00 94.31 90 ALA A C 1
ATOM 667 O O . ALA A 1 90 ? 11.562 0.012 -5.986 1.00 94.31 90 ALA A O 1
ATOM 668 N N . LEU A 1 91 ? 9.674 -1.095 -6.456 1.00 95.88 91 LEU A N 1
ATOM 669 C CA . LEU A 1 91 ? 9.105 -0.881 -5.115 1.00 95.88 91 LEU A CA 1
ATOM 670 C C . LEU A 1 91 ? 9.933 -1.577 -4.025 1.00 95.88 91 LEU A C 1
ATOM 672 O O . LEU A 1 91 ? 9.912 -1.134 -2.881 1.00 95.88 91 LEU A O 1
ATOM 676 N N . TYR A 1 92 ? 10.655 -2.644 -4.361 1.00 96.50 92 TYR A N 1
ATOM 677 C CA . TYR A 1 92 ? 11.409 -3.478 -3.430 1.00 96.50 92 TYR A CA 1
ATOM 678 C C . TYR A 1 92 ? 12.926 -3.221 -3.457 1.00 96.50 92 TYR A C 1
ATOM 680 O O . TYR A 1 92 ? 13.670 -3.979 -2.832 1.00 96.50 92 TYR A O 1
ATOM 688 N N . LYS A 1 93 ? 13.370 -2.133 -4.105 1.00 94.50 93 LYS A N 1
ATOM 689 C CA . LYS A 1 93 ? 14.758 -1.639 -4.095 1.00 94.50 93 LYS A CA 1
ATOM 690 C C . LYS A 1 93 ? 14.904 -0.373 -3.233 1.00 94.50 93 LYS A C 1
ATOM 692 O O . LYS A 1 93 ? 13.964 0.406 -3.074 1.00 94.50 93 LYS A O 1
ATOM 697 N N . ASN A 1 94 ? 16.086 -0.168 -2.665 1.00 91.44 94 ASN A N 1
ATOM 698 C CA . ASN A 1 94 ? 16.503 1.009 -1.909 1.00 91.44 94 ASN A CA 1
ATOM 699 C C . ASN A 1 94 ? 17.673 1.676 -2.649 1.00 91.44 94 ASN A C 1
ATOM 701 O O . ASN A 1 94 ? 18.834 1.349 -2.416 1.00 91.44 94 ASN A O 1
ATOM 705 N N . GLY A 1 95 ? 17.359 2.577 -3.583 1.00 87.56 95 GLY A N 1
ATOM 706 C CA . GLY A 1 95 ? 18.325 3.005 -4.597 1.00 87.56 95 GLY A CA 1
ATOM 707 C C . GLY A 1 95 ? 18.513 1.902 -5.639 1.00 87.56 95 GLY A C 1
ATOM 708 O O . GLY A 1 95 ? 17.528 1.385 -6.165 1.00 87.56 95 GLY A O 1
ATOM 709 N N . THR A 1 96 ? 19.761 1.534 -5.923 1.00 86.88 96 THR A N 1
ATOM 710 C CA . THR A 1 96 ? 20.112 0.375 -6.763 1.00 86.88 96 THR A CA 1
ATOM 711 C C . THR A 1 96 ? 19.872 -0.963 -6.069 1.00 86.88 96 THR A C 1
ATOM 713 O O . THR A 1 96 ? 19.611 -1.962 -6.737 1.00 86.88 96 THR A O 1
ATOM 716 N N . ASP A 1 97 ? 19.962 -0.979 -4.739 1.00 93.75 97 ASP A N 1
ATOM 717 C CA . ASP A 1 97 ? 20.170 -2.203 -3.972 1.00 93.75 97 ASP A CA 1
ATOM 718 C C . ASP A 1 97 ? 18.849 -2.837 -3.541 1.00 93.75 97 ASP A C 1
ATOM 720 O O . ASP A 1 97 ? 17.848 -2.164 -3.301 1.00 93.75 97 ASP A O 1
ATOM 724 N N . ASP A 1 98 ? 18.838 -4.155 -3.402 1.00 94.31 98 ASP A N 1
ATOM 725 C CA . ASP A 1 98 ? 17.636 -4.907 -3.064 1.00 94.31 98 ASP A CA 1
ATOM 726 C C . ASP A 1 98 ? 17.291 -4.764 -1.562 1.00 94.31 98 ASP A C 1
ATOM 728 O O . ASP A 1 98 ? 18.165 -4.849 -0.696 1.00 94.31 98 ASP A O 1
ATOM 732 N N . MET A 1 99 ? 16.019 -4.533 -1.209 1.00 96.25 99 MET A N 1
ATOM 733 C CA . MET A 1 99 ? 15.625 -4.390 0.203 1.00 96.25 99 MET A CA 1
ATOM 734 C C . MET A 1 99 ? 15.843 -5.689 0.997 1.00 96.25 99 MET A C 1
ATOM 736 O O . MET A 1 99 ? 15.571 -6.789 0.516 1.00 96.25 99 MET A O 1
ATOM 740 N N . THR A 1 100 ? 16.225 -5.569 2.272 1.00 97.19 100 THR A N 1
ATOM 741 C CA . THR A 1 100 ? 16.282 -6.717 3.194 1.00 97.19 100 THR A CA 1
ATOM 742 C C . THR A 1 100 ? 14.911 -7.390 3.341 1.00 97.19 100 THR A C 1
ATOM 744 O O . THR A 1 100 ? 13.871 -6.745 3.186 1.00 97.19 100 THR A O 1
ATOM 747 N N . PHE A 1 101 ? 14.886 -8.681 3.696 1.00 96.75 101 PHE A N 1
ATOM 748 C CA . PHE A 1 101 ? 13.643 -9.457 3.839 1.00 96.75 101 PHE A CA 1
ATOM 749 C C . PHE A 1 101 ? 12.581 -8.754 4.704 1.00 96.75 101 PHE A C 1
ATOM 751 O O . PHE A 1 101 ? 11.442 -8.601 4.269 1.00 96.75 101 PHE A O 1
ATOM 758 N N . GLY A 1 102 ? 12.958 -8.249 5.886 1.00 97.81 102 GLY A N 1
ATOM 759 C CA . GLY A 1 102 ? 12.039 -7.516 6.765 1.00 97.81 102 GLY A CA 1
ATOM 760 C C . GLY A 1 102 ? 11.455 -6.261 6.106 1.00 97.81 102 GLY A C 1
ATOM 761 O O . GLY A 1 102 ? 10.250 -6.025 6.186 1.00 97.81 102 GLY A O 1
ATOM 762 N N . ASN A 1 103 ? 12.272 -5.506 5.366 1.00 96.81 103 ASN A N 1
ATOM 763 C CA . ASN A 1 103 ? 11.812 -4.333 4.623 1.00 96.81 103 ASN A CA 1
ATOM 764 C C . ASN A 1 103 ? 10.873 -4.727 3.467 1.00 96.81 103 ASN A C 1
ATOM 766 O O . ASN A 1 103 ? 9.848 -4.072 3.277 1.00 96.81 103 ASN A O 1
ATOM 770 N N . LYS A 1 104 ? 11.147 -5.831 2.751 1.00 97.31 104 LYS A N 1
ATOM 771 C CA . LYS A 1 104 ? 10.246 -6.378 1.716 1.00 97.31 104 LYS A CA 1
ATOM 772 C C . LYS A 1 104 ? 8.903 -6.844 2.301 1.00 97.31 104 LYS A C 1
ATOM 774 O O . LYS A 1 104 ? 7.857 -6.582 1.703 1.00 97.31 104 LYS A O 1
ATOM 779 N N . VAL A 1 105 ? 8.896 -7.453 3.489 1.00 97.62 105 VAL A N 1
ATOM 780 C CA . VAL A 1 105 ? 7.660 -7.819 4.210 1.00 97.62 105 VAL A CA 1
ATOM 781 C C . VAL A 1 105 ? 6.863 -6.570 4.599 1.00 97.62 105 VAL A C 1
ATOM 783 O O . VAL A 1 105 ? 5.698 -6.456 4.220 1.00 97.62 105 VAL A O 1
ATOM 786 N N . MET A 1 106 ? 7.486 -5.589 5.262 1.00 96.56 106 MET A N 1
ATOM 787 C CA . MET A 1 106 ? 6.808 -4.345 5.666 1.00 96.56 106 MET A CA 1
ATOM 788 C C . MET A 1 106 ? 6.270 -3.551 4.466 1.00 96.56 106 MET A C 1
ATOM 790 O O . MET A 1 106 ? 5.152 -3.035 4.513 1.00 96.56 106 MET A O 1
ATOM 794 N N . LYS A 1 107 ? 7.021 -3.512 3.356 1.00 96.81 107 LYS A N 1
ATOM 795 C CA . LYS A 1 107 ? 6.577 -2.928 2.083 1.00 96.81 107 LYS A CA 1
ATOM 796 C C . LYS A 1 107 ? 5.327 -3.628 1.548 1.00 96.81 107 LYS A C 1
ATOM 798 O O . LYS A 1 107 ? 4.375 -2.956 1.164 1.00 96.81 107 LYS A O 1
ATOM 803 N N . THR A 1 108 ? 5.309 -4.960 1.573 1.00 97.31 108 THR A N 1
ATOM 804 C CA . THR A 1 108 ? 4.176 -5.769 1.095 1.00 97.31 108 THR A CA 1
ATOM 805 C C . THR A 1 108 ? 2.932 -5.584 1.964 1.00 97.31 108 THR A C 1
ATOM 807 O O . THR A 1 108 ? 1.845 -5.423 1.419 1.00 97.31 108 THR A O 1
ATOM 810 N N . ILE A 1 109 ? 3.074 -5.513 3.293 1.00 96.88 109 ILE A N 1
ATOM 811 C CA . ILE A 1 109 ? 1.961 -5.220 4.218 1.00 96.88 109 ILE A CA 1
ATOM 812 C C . ILE A 1 109 ? 1.352 -3.840 3.914 1.00 96.88 109 ILE A C 1
ATOM 814 O O . ILE A 1 109 ? 0.131 -3.703 3.831 1.00 96.88 109 ILE A O 1
ATOM 818 N N . GLY A 1 110 ? 2.194 -2.829 3.681 1.00 97.50 110 GLY A N 1
ATOM 819 C CA . GLY A 1 110 ? 1.750 -1.493 3.283 1.00 97.50 110 GLY A CA 1
ATOM 820 C C . GLY A 1 110 ? 0.985 -1.475 1.955 1.00 97.50 110 GLY A C 1
ATOM 821 O O . GLY A 1 110 ? -0.104 -0.906 1.867 1.00 97.50 110 GLY A O 1
ATOM 822 N N . LEU A 1 111 ? 1.518 -2.144 0.928 1.00 98.12 111 LEU A N 1
ATOM 823 C CA . LEU A 1 111 ? 0.858 -2.275 -0.375 1.00 98.12 111 LEU A CA 1
ATOM 824 C C . LEU A 1 111 ? -0.468 -3.053 -0.267 1.00 98.12 111 LEU A C 1
ATOM 826 O O . LEU A 1 111 ? -1.461 -2.637 -0.857 1.00 98.12 111 LEU A O 1
ATOM 830 N N . ALA A 1 112 ? -0.527 -4.117 0.540 1.00 97.69 112 ALA A N 1
ATOM 831 C CA . ALA A 1 112 ? -1.748 -4.888 0.778 1.00 97.69 112 ALA A CA 1
ATOM 832 C C . ALA A 1 112 ? -2.846 -4.064 1.476 1.00 97.69 112 ALA A C 1
ATOM 834 O O . ALA A 1 112 ? -4.011 -4.163 1.097 1.00 97.69 112 ALA A O 1
ATOM 835 N N . ALA A 1 113 ? -2.488 -3.197 2.433 1.00 97.31 113 ALA A N 1
ATOM 836 C CA . ALA A 1 113 ? -3.426 -2.256 3.056 1.00 97.31 113 ALA A CA 1
ATOM 837 C C . ALA A 1 113 ? -4.036 -1.273 2.035 1.00 97.31 113 ALA A C 1
ATOM 839 O O . ALA A 1 113 ? -5.232 -0.968 2.093 1.00 97.31 113 ALA A O 1
ATOM 840 N N . SER A 1 114 ? -3.234 -0.817 1.066 1.00 96.75 114 SER A N 1
ATOM 841 C CA . SER A 1 114 ? -3.717 -0.005 -0.056 1.00 96.75 114 SER A CA 1
ATOM 842 C C . SER A 1 114 ? -4.652 -0.794 -0.979 1.00 96.75 114 SER A C 1
ATOM 844 O O . SER A 1 114 ? -5.776 -0.348 -1.206 1.00 96.75 114 SER A O 1
ATOM 846 N N . VAL A 1 115 ? -4.254 -1.990 -1.438 1.00 96.62 115 VAL A N 1
ATOM 847 C CA . VAL A 1 115 ? -5.093 -2.865 -2.285 1.00 96.62 115 VAL A CA 1
ATOM 848 C C . VAL A 1 115 ? -6.436 -3.165 -1.615 1.00 96.62 115 VAL A C 1
ATOM 850 O O . VAL A 1 115 ? -7.480 -3.016 -2.246 1.00 96.62 115 VAL A O 1
ATOM 853 N N . TYR A 1 116 ? -6.427 -3.518 -0.325 1.00 96.38 116 TYR A N 1
ATOM 854 C CA . TYR A 1 116 ? -7.646 -3.741 0.453 1.00 96.38 116 TYR A CA 1
ATOM 855 C C . TYR A 1 116 ? -8.553 -2.505 0.440 1.00 96.38 116 TYR A C 1
ATOM 857 O O . TYR A 1 116 ? -9.751 -2.616 0.193 1.00 96.38 116 TYR A O 1
ATOM 865 N N . THR A 1 117 ? -7.994 -1.315 0.674 1.00 94.31 117 THR A N 1
ATOM 866 C CA . THR A 1 117 ? -8.779 -0.072 0.717 1.00 94.31 117 THR A CA 1
ATOM 867 C C . THR A 1 117 ? -9.356 0.269 -0.653 1.00 94.31 117 THR A C 1
ATOM 869 O O . THR A 1 117 ? -10.540 0.575 -0.742 1.00 94.31 117 THR A O 1
ATOM 872 N N . LEU A 1 118 ? -8.564 0.147 -1.723 1.00 94.19 118 LEU A N 1
ATOM 873 C CA . LEU A 1 118 ? -9.013 0.360 -3.104 1.00 94.19 118 LEU A CA 1
ATOM 874 C C . LEU A 1 118 ? -10.130 -0.617 -3.514 1.00 94.19 118 LEU A C 1
ATOM 876 O O . LEU A 1 118 ? -11.008 -0.241 -4.283 1.00 94.19 118 LEU A O 1
ATOM 880 N N . GLY A 1 119 ? -10.119 -1.847 -2.988 1.00 93.56 119 GLY A N 1
ATOM 881 C CA . GLY A 1 119 ? -11.155 -2.853 -3.239 1.00 93.56 119 GLY A CA 1
ATOM 882 C C . GLY A 1 119 ? -12.400 -2.764 -2.344 1.00 93.56 119 GLY A C 1
ATOM 883 O O . GLY A 1 119 ? -13.403 -3.398 -2.661 1.00 93.56 119 GLY A O 1
ATOM 884 N N . THR A 1 120 ? -12.363 -2.016 -1.234 1.00 94.19 120 THR A N 1
ATOM 885 C CA . THR A 1 120 ? -13.455 -1.984 -0.230 1.00 94.19 120 THR A CA 1
ATOM 886 C C . THR A 1 120 ? -14.036 -0.598 0.050 1.00 94.19 120 THR A C 1
ATOM 888 O O . THR A 1 120 ? -15.139 -0.502 0.587 1.00 94.19 120 THR A O 1
ATOM 891 N N . THR A 1 121 ? -13.330 0.480 -0.297 1.00 92.44 121 THR A N 1
ATOM 892 C CA . THR A 1 121 ? -13.737 1.860 0.003 1.00 92.44 121 THR A CA 1
ATOM 893 C C . THR A 1 121 ? -14.218 2.565 -1.267 1.00 92.44 121 THR A C 1
ATOM 895 O O . THR A 1 121 ? -13.440 2.688 -2.214 1.00 92.44 121 THR A O 1
ATOM 898 N N . PRO A 1 122 ? -15.462 3.079 -1.317 1.00 88.94 122 PRO A N 1
ATOM 899 C CA . PRO A 1 122 ? -15.950 3.809 -2.482 1.00 88.94 122 PRO A CA 1
ATOM 900 C C . PRO A 1 122 ? -15.194 5.134 -2.658 1.00 88.94 122 PRO A C 1
ATOM 902 O O . PRO A 1 122 ? -15.121 5.960 -1.745 1.00 88.94 122 PRO A O 1
ATOM 905 N N . VAL A 1 123 ? -14.652 5.351 -3.856 1.00 86.38 123 VAL A N 1
ATOM 906 C CA . VAL A 1 123 ? -13.956 6.590 -4.228 1.00 86.38 123 VAL A CA 1
ATOM 907 C C . VAL A 1 123 ? -14.977 7.646 -4.661 1.00 86.38 123 VAL A C 1
ATOM 909 O O . VAL A 1 123 ? -15.907 7.356 -5.411 1.00 86.38 123 VAL A O 1
ATOM 912 N N . LYS A 1 124 ? -14.802 8.894 -4.211 1.00 84.69 124 LYS A N 1
ATOM 913 C CA . LYS A 1 124 ? -15.632 10.023 -4.660 1.00 84.69 124 LYS A CA 1
ATOM 914 C C . LYS A 1 124 ? -15.227 10.441 -6.074 1.00 84.69 124 LYS A C 1
ATOM 916 O O . LYS A 1 124 ? -14.060 10.748 -6.305 1.00 84.69 124 LYS A O 1
ATOM 921 N N . ASN A 1 125 ? -16.188 10.512 -6.994 1.00 79.62 125 ASN A N 1
ATOM 922 C CA . ASN A 1 125 ? -15.966 11.137 -8.295 1.00 79.62 125 ASN A CA 1
ATOM 923 C C . ASN A 1 125 ? -15.909 12.669 -8.134 1.00 79.62 125 ASN A C 1
ATOM 925 O O . ASN A 1 125 ? -16.733 13.247 -7.426 1.00 79.62 125 ASN A O 1
ATOM 929 N N . TYR A 1 126 ? -14.949 13.321 -8.793 1.00 75.19 126 TYR A N 1
ATOM 930 C CA . TYR A 1 126 ? -14.869 14.785 -8.867 1.00 75.19 126 TYR A CA 1
ATOM 931 C C . TYR A 1 126 ? -15.849 15.368 -9.893 1.00 75.19 126 TYR A C 1
ATOM 933 O O . TYR A 1 126 ? -16.303 16.500 -9.733 1.00 75.19 126 TYR A O 1
ATOM 941 N N . ILE A 1 127 ? -16.211 14.593 -10.919 1.00 73.50 127 ILE A N 1
ATOM 942 C CA . ILE A 1 127 ? -17.270 14.940 -11.867 1.00 73.50 127 ILE A CA 1
ATOM 943 C C . ILE A 1 127 ? -18.598 14.476 -11.260 1.00 73.50 127 ILE A C 1
ATOM 945 O O . ILE A 1 127 ? -19.055 13.358 -11.495 1.00 73.50 127 ILE A O 1
ATOM 949 N N . GLY A 1 128 ? -19.195 15.336 -10.432 1.00 62.09 128 GLY A N 1
ATOM 950 C CA . GLY A 1 128 ? -20.596 15.197 -10.032 1.00 62.09 128 GLY A CA 1
ATOM 951 C C . GLY A 1 128 ? -21.511 15.332 -11.251 1.00 62.09 128 GLY A C 1
ATOM 952 O O . GLY A 1 128 ? -21.206 16.111 -12.152 1.00 62.09 128 GLY A O 1
ATOM 953 N N . GLU A 1 129 ? -22.598 14.558 -11.277 1.00 63.56 129 GLU A N 1
ATOM 954 C CA . GLU A 1 129 ? -23.472 14.281 -12.430 1.00 63.56 129 GLU A CA 1
ATOM 955 C C . GLU A 1 129 ? -23.919 15.523 -13.226 1.00 63.56 129 GLU A C 1
ATOM 957 O O . GLU A 1 129 ? -25.019 16.048 -13.079 1.00 63.56 129 GLU A O 1
ATOM 962 N N . THR A 1 130 ? -23.060 15.957 -14.144 1.00 57.22 130 THR A N 1
ATOM 963 C CA . THR A 1 130 ? -23.380 16.878 -15.231 1.00 57.22 130 THR A CA 1
ATOM 964 C C . THR A 1 130 ? -23.171 16.088 -16.508 1.00 57.22 130 THR A C 1
ATOM 966 O O . THR A 1 130 ? -22.071 15.585 -16.741 1.00 57.22 130 THR A O 1
ATOM 969 N N . VAL A 1 131 ? -24.233 15.919 -17.299 1.00 61.78 131 VAL A N 1
ATOM 970 C CA . VAL A 1 131 ? -24.205 15.100 -18.519 1.00 61.78 131 VAL A CA 1
ATOM 971 C C . VAL A 1 131 ? -23.026 15.532 -19.388 1.00 61.78 131 VAL A C 1
ATOM 973 O O . VAL A 1 131 ? -22.947 16.698 -19.779 1.00 61.78 131 VAL A O 1
ATOM 976 N N . VAL A 1 132 ? -22.127 14.593 -19.706 1.00 61.38 132 VAL A N 1
ATOM 977 C CA . VAL A 1 132 ? -21.008 14.820 -20.634 1.00 61.38 132 VAL A CA 1
ATOM 978 C C . VAL A 1 132 ? -21.581 14.893 -22.048 1.00 61.38 132 VAL A C 1
ATOM 980 O O . VAL A 1 132 ? -21.537 13.945 -22.829 1.00 61.38 132 VAL A O 1
ATOM 983 N N . GLY A 1 133 ? -22.206 16.030 -22.341 1.00 58.47 133 GLY A N 1
ATOM 984 C CA . GLY A 1 133 ? -22.792 16.346 -23.628 1.00 58.47 133 GLY A CA 1
ATOM 985 C C . GLY A 1 133 ? -21.688 16.579 -24.643 1.00 58.47 133 GLY A C 1
ATOM 986 O O . GLY A 1 133 ? -21.295 17.722 -24.868 1.00 58.47 133 GLY A O 1
ATOM 987 N N . ILE A 1 134 ? -21.215 15.495 -25.262 1.00 63.81 134 ILE A N 1
ATOM 988 C CA . ILE A 1 134 ? -20.408 15.552 -26.480 1.00 63.81 134 ILE A CA 1
ATOM 989 C C . ILE A 1 134 ? -21.297 16.158 -27.568 1.00 63.81 134 ILE A C 1
ATOM 991 O O . ILE A 1 134 ? -22.021 15.460 -28.278 1.00 63.81 134 ILE A O 1
ATOM 995 N N . LYS A 1 135 ? -21.280 17.488 -27.667 1.00 53.81 135 LYS A N 1
ATOM 996 C CA . LYS A 1 135 ? -21.808 18.194 -28.826 1.00 53.81 135 LYS A CA 1
ATOM 997 C C . LYS A 1 135 ? -20.863 17.905 -29.984 1.00 53.81 135 LYS A C 1
ATOM 999 O O . LYS A 1 135 ? -19.785 18.484 -30.052 1.00 53.81 135 LYS A O 1
ATOM 1004 N N . GLY A 1 136 ? -21.275 16.992 -30.859 1.00 56.50 136 GLY A N 1
ATOM 1005 C CA . GLY A 1 136 ? -20.700 16.877 -32.191 1.00 56.50 136 GLY A CA 1
ATOM 1006 C C . GLY A 1 136 ? -21.034 18.141 -32.972 1.00 56.50 136 GLY A C 1
ATOM 1007 O O . GLY A 1 136 ? -22.099 18.227 -33.573 1.00 56.50 136 GLY A O 1
ATOM 1008 N N . ASP A 1 137 ? -20.151 19.130 -32.890 1.00 53.28 137 ASP A N 1
ATOM 1009 C CA . ASP A 1 137 ? -20.121 20.263 -33.803 1.00 53.28 137 ASP A CA 1
ATOM 1010 C C . ASP A 1 137 ? -19.114 19.925 -34.907 1.00 53.28 137 ASP A C 1
ATOM 1012 O O . ASP A 1 137 ? -17.939 19.676 -34.633 1.00 53.28 137 ASP A O 1
ATOM 1016 N N . GLU A 1 138 ? -19.583 19.868 -36.152 1.00 59.44 138 GLU A N 1
ATOM 1017 C CA . GLU A 1 138 ? -18.776 19.465 -37.311 1.00 59.44 138 GLU A CA 1
ATOM 1018 C C . GLU A 1 138 ? -17.716 20.519 -37.695 1.00 59.44 138 GLU A C 1
ATOM 1020 O O . GLU A 1 138 ? -16.924 20.287 -38.606 1.00 59.44 138 GLU A O 1
ATOM 1025 N N . THR A 1 139 ? -17.669 21.664 -36.999 1.00 55.75 139 THR A N 1
ATOM 1026 C CA . THR A 1 139 ? -16.726 22.769 -37.258 1.00 55.75 139 THR A CA 1
ATOM 1027 C C . THR A 1 139 ? -15.522 22.830 -36.304 1.00 55.75 139 THR A C 1
ATOM 1029 O O . THR A 1 139 ? -14.732 23.768 -36.373 1.00 55.75 139 THR A O 1
ATOM 1032 N N . ALA A 1 140 ? -15.348 21.837 -35.423 1.00 51.56 140 ALA A N 1
ATOM 1033 C CA . ALA A 1 140 ? -14.323 21.834 -34.373 1.00 51.56 140 ALA A CA 1
ATOM 1034 C C . ALA A 1 140 ? -12.990 21.1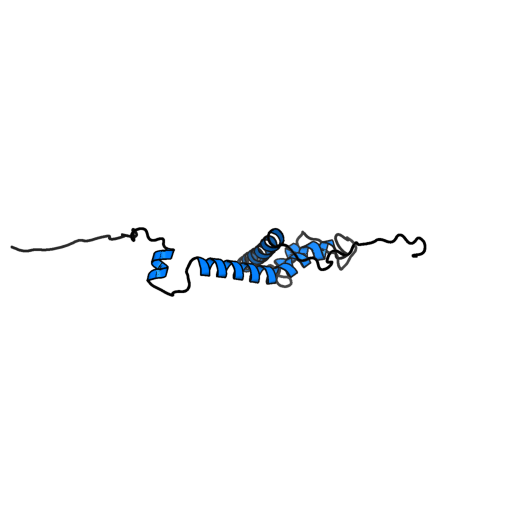35 -34.752 1.00 51.56 140 ALA A C 1
ATOM 1036 O O . ALA A 1 140 ? -12.541 20.240 -34.028 1.00 51.56 140 ALA A O 1
ATOM 1037 N N . ILE A 1 141 ? -12.346 21.559 -35.852 1.00 50.06 141 ILE A N 1
ATOM 1038 C CA . ILE A 1 141 ? -10.917 21.303 -36.169 1.00 50.06 141 ILE A CA 1
ATOM 1039 C C . ILE A 1 141 ? -10.280 22.587 -36.717 1.00 50.06 141 ILE A C 1
ATOM 1041 O O . ILE A 1 141 ? -10.774 23.073 -37.757 1.00 50.06 141 ILE A O 1
#